Protein AF-A0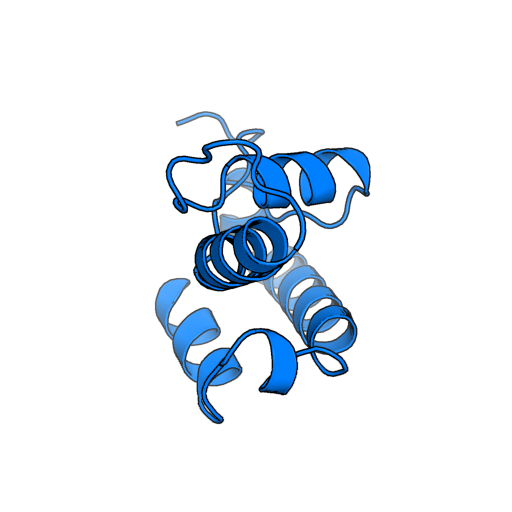A438VPY9-F1 (afdb_monomer)

Foldseek 3Di:
DDQAAFDQDPLLLLVLVLVCVVPVPPDPSSNPVVSVVCVVVVLTDGNNCLVDPVSVVVSLVVVCVVCVVCCVSSVPDPCNSVVRVVVSD

Structure (mmCIF, N/CA/C/O backbone):
data_AF-A0A438VPY9-F1
#
_entry.id   AF-A0A438VPY9-F1
#
loop_
_atom_site.group_PDB
_atom_site.id
_atom_site.type_symbol
_atom_site.label_atom_id
_atom_site.label_alt_id
_atom_site.label_comp_id
_atom_site.label_asym_id
_atom_site.label_entity_id
_atom_site.label_seq_id
_atom_site.pdbx_PDB_ins_code
_atom_site.Cartn_x
_atom_site.Cartn_y
_atom_site.Cartn_z
_atom_site.occupancy
_atom_site.B_iso_or_equiv
_atom_site.auth_seq_id
_atom_site.auth_comp_id
_atom_site.auth_asym_id
_atom_site.auth_atom_id
_atom_site.pdbx_PDB_model_num
ATOM 1 N N . ILE A 1 1 ? -6.278 -3.776 -19.084 1.00 78.94 1 ILE A N 1
ATOM 2 C CA . ILE A 1 1 ? -6.028 -2.984 -17.851 1.00 78.94 1 ILE A CA 1
ATOM 3 C C . ILE A 1 1 ? -5.185 -1.775 -18.251 1.00 78.94 1 ILE A C 1
ATOM 5 O O . ILE A 1 1 ? -4.375 -1.924 -19.153 1.00 78.94 1 ILE A O 1
ATOM 9 N N . SER A 1 2 ? -5.418 -0.591 -17.672 1.00 93.25 2 SER A N 1
ATOM 10 C CA . SER A 1 2 ? -4.627 0.615 -17.978 1.00 93.25 2 SER A CA 1
ATOM 11 C C . SER A 1 2 ? -3.272 0.560 -17.272 1.00 93.25 2 SER A C 1
ATOM 13 O O . SER A 1 2 ? -3.229 0.299 -16.073 1.00 93.25 2 SER A O 1
ATOM 15 N N . ASP A 1 3 ? -2.194 0.860 -17.990 1.00 92.69 3 ASP A N 1
ATOM 16 C CA . ASP A 1 3 ? -0.821 0.998 -17.483 1.00 92.69 3 ASP A CA 1
ATOM 17 C C . ASP A 1 3 ? -0.700 2.071 -16.384 1.00 92.69 3 ASP A C 1
ATOM 19 O O . ASP A 1 3 ? 0.076 1.952 -15.438 1.00 92.69 3 ASP A O 1
ATOM 23 N N . ARG A 1 4 ? -1.533 3.112 -16.453 1.00 92.88 4 ARG A N 1
ATOM 24 C CA . ARG A 1 4 ? -1.538 4.230 -15.495 1.00 92.88 4 ARG A CA 1
ATOM 25 C C . ARG A 1 4 ? -2.375 3.977 -14.239 1.00 92.88 4 ARG A C 1
ATOM 27 O O . ARG A 1 4 ? -2.406 4.830 -13.345 1.00 92.88 4 ARG A O 1
ATOM 34 N N . ALA A 1 5 ? -3.086 2.851 -14.164 1.00 95.00 5 ALA A N 1
ATOM 35 C CA . ALA A 1 5 ? -3.870 2.502 -12.984 1.00 95.00 5 ALA A CA 1
ATOM 36 C C . ALA A 1 5 ? -2.947 2.248 -11.783 1.00 95.00 5 ALA A C 1
ATOM 38 O O . ALA A 1 5 ? -1.917 1.599 -11.930 1.00 95.00 5 ALA A O 1
ATOM 39 N N . HIS A 1 6 ? -3.309 2.773 -10.610 1.00 95.50 6 HIS A N 1
ATOM 40 C CA . HIS A 1 6 ? -2.579 2.515 -9.366 1.00 95.50 6 HIS A CA 1
ATOM 41 C C . HIS A 1 6 ? -3.026 1.192 -8.750 1.00 95.50 6 HIS A C 1
ATOM 43 O O . HIS A 1 6 ? -4.199 0.825 -8.844 1.00 95.50 6 HIS A O 1
ATOM 49 N N . VAL A 1 7 ? -2.082 0.497 -8.125 1.00 94.19 7 VAL A N 1
ATOM 50 C CA . VAL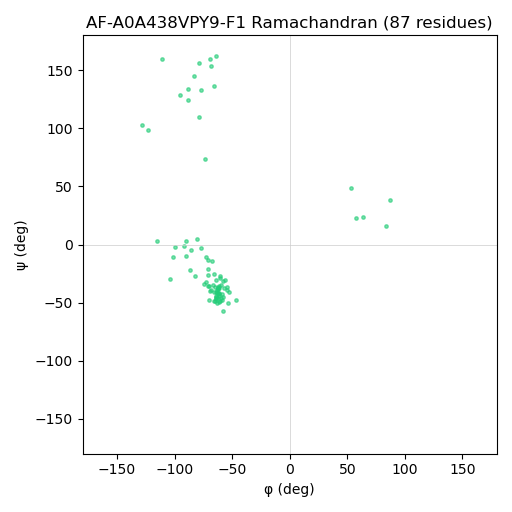 A 1 7 ? -2.291 -0.806 -7.501 1.00 94.19 7 VAL A CA 1
ATOM 51 C C . VAL A 1 7 ? -2.569 -0.613 -6.016 1.00 94.19 7 VAL A C 1
ATOM 53 O O . VAL A 1 7 ? -1.811 0.044 -5.302 1.00 94.19 7 VAL A O 1
ATOM 56 N N . ILE A 1 8 ? -3.656 -1.214 -5.534 1.00 94.44 8 ILE A N 1
ATOM 57 C CA . ILE A 1 8 ? -3.930 -1.270 -4.100 1.00 94.44 8 ILE A CA 1
ATOM 58 C C . ILE A 1 8 ? -3.065 -2.380 -3.494 1.00 94.44 8 ILE A C 1
ATOM 60 O O . ILE A 1 8 ? -3.309 -3.558 -3.722 1.00 94.44 8 ILE A O 1
ATOM 64 N N . LEU A 1 9 ? -2.060 -1.985 -2.715 1.00 92.44 9 LEU A N 1
ATOM 65 C CA . LEU A 1 9 ? -1.216 -2.869 -1.913 1.00 92.44 9 LEU A CA 1
ATOM 66 C C . LEU A 1 9 ? -1.901 -3.324 -0.604 1.00 92.44 9 LEU A C 1
ATOM 68 O O . LEU A 1 9 ? -2.740 -2.585 -0.075 1.00 92.44 9 LEU A O 1
ATOM 72 N N . PRO A 1 10 ? -1.499 -4.472 -0.017 1.00 90.81 10 PRO A N 1
ATOM 73 C CA . PRO A 1 10 ? -2.063 -4.990 1.236 1.00 90.81 10 PRO A CA 1
ATOM 74 C C . PRO A 1 10 ? -2.011 -3.997 2.406 1.00 90.81 10 PRO A C 1
ATOM 76 O O . PRO A 1 10 ? -2.961 -3.896 3.187 1.00 90.81 10 PRO A O 1
ATOM 79 N N . TYR A 1 11 ? -0.942 -3.198 2.501 1.00 92.38 11 TYR A N 1
ATOM 80 C CA . TYR A 1 11 ? -0.801 -2.214 3.575 1.00 92.38 11 TYR A CA 1
ATOM 81 C C . TYR A 1 11 ? -1.852 -1.096 3.510 1.00 92.38 11 TYR A C 1
ATOM 83 O O . TYR A 1 11 ? -2.185 -0.514 4.542 1.00 92.38 11 TYR A O 1
ATOM 91 N N . HIS A 1 12 ? -2.410 -0.793 2.331 1.00 95.25 12 HIS A N 1
ATOM 92 C CA . HIS A 1 12 ? -3.421 0.252 2.212 1.00 95.25 12 HIS A CA 1
ATOM 93 C C . HIS A 1 12 ? -4.662 -0.088 3.031 1.00 95.25 12 HIS A C 1
ATOM 95 O O . HIS A 1 12 ? -5.195 0.787 3.702 1.00 95.25 12 HIS A O 1
ATOM 101 N N . ALA A 1 13 ? -5.109 -1.347 3.014 1.00 93.31 13 ALA A N 1
ATOM 102 C CA . ALA A 1 13 ? -6.259 -1.783 3.804 1.00 93.31 13 ALA A CA 1
ATOM 103 C C . ALA A 1 13 ? -5.984 -1.653 5.311 1.00 93.31 13 ALA A C 1
ATOM 105 O O . ALA A 1 13 ? -6.831 -1.172 6.065 1.00 93.31 13 ALA A O 1
ATOM 106 N N . LYS A 1 14 ? -4.766 -2.004 5.741 1.00 93.94 14 LYS A N 1
ATOM 107 C CA . LYS A 1 14 ? -4.315 -1.846 7.129 1.00 93.94 14 LYS A CA 1
ATOM 108 C C . LYS A 1 14 ? -4.261 -0.375 7.558 1.00 93.94 14 LYS A C 1
ATOM 110 O O . LYS A 1 14 ? -4.798 -0.024 8.606 1.00 93.94 14 LYS A O 1
ATOM 115 N N . LYS A 1 15 ? -3.696 0.499 6.720 1.00 93.88 15 LYS A N 1
ATOM 116 C CA . LYS A 1 15 ? -3.641 1.953 6.941 1.00 93.88 15 LYS A CA 1
ATOM 117 C C . LYS A 1 15 ? -5.039 2.581 6.983 1.00 93.88 15 LYS A C 1
ATOM 119 O O . LYS A 1 15 ? -5.285 3.442 7.822 1.00 93.88 15 LYS A O 1
ATOM 124 N N . ASP A 1 16 ? -5.955 2.134 6.125 1.00 94.19 16 ASP A N 1
ATOM 125 C CA . ASP A 1 16 ? -7.362 2.568 6.098 1.00 94.19 16 ASP A CA 1
ATOM 126 C C . ASP A 1 16 ? -8.067 2.192 7.407 1.00 94.19 16 ASP A C 1
ATOM 128 O O . ASP A 1 16 ? -8.610 3.044 8.106 1.00 94.19 16 ASP A O 1
ATOM 132 N N . ALA A 1 17 ? -7.948 0.925 7.817 1.00 92.56 17 ALA A N 1
ATOM 133 C CA . ALA A 1 17 ? -8.501 0.443 9.078 1.00 92.56 17 ALA A CA 1
ATOM 134 C C . ALA A 1 17 ? -7.895 1.148 10.301 1.00 92.56 17 ALA A C 1
ATOM 136 O O . ALA A 1 17 ? -8.608 1.388 11.274 1.00 92.56 17 ALA A O 1
ATOM 137 N N . PHE A 1 18 ? -6.602 1.485 10.267 1.00 92.62 18 PHE A N 1
ATOM 138 C CA . PHE A 1 18 ? -5.944 2.262 11.315 1.00 92.62 18 PHE A CA 1
ATOM 139 C C . PHE A 1 18 ? -6.497 3.689 11.400 1.00 92.62 18 PHE A C 1
ATOM 141 O O . PHE A 1 18 ? -6.853 4.132 12.491 1.00 92.62 18 PHE A O 1
ATOM 148 N N . LYS A 1 19 ? -6.616 4.396 10.268 1.00 91.12 19 LYS A N 1
ATOM 149 C CA . LYS A 1 19 ? -7.170 5.759 10.224 1.00 91.12 19 LYS A CA 1
ATOM 150 C C . LYS A 1 19 ? -8.622 5.805 10.678 1.00 91.12 19 LYS A C 1
ATOM 152 O O . LYS A 1 19 ? -8.992 6.712 11.413 1.00 91.12 19 LYS A O 1
ATOM 157 N N . GLU A 1 20 ? -9.411 4.799 10.320 1.00 91.19 20 GLU A N 1
ATOM 158 C CA . GLU A 1 20 ? -10.814 4.712 10.722 1.00 91.19 20 GLU A CA 1
ATOM 159 C C . GLU A 1 20 ? -10.988 4.654 12.252 1.00 91.19 20 GLU A C 1
ATOM 161 O O . GLU A 1 20 ? -11.987 5.134 12.775 1.00 91.19 20 GLU A O 1
ATOM 166 N N . LYS A 1 21 ? -10.007 4.118 13.000 1.00 88.00 21 LYS A N 1
ATOM 167 C CA . LYS A 1 21 ? -10.067 4.083 14.475 1.00 88.00 21 LYS A CA 1
ATOM 168 C C . LYS A 1 21 ? -10.063 5.478 15.104 1.00 88.00 21 LYS A C 1
ATOM 170 O O . LYS A 1 21 ? -10.602 5.642 16.194 1.00 88.00 21 LYS A O 1
ATOM 175 N N . SER A 1 22 ? -9.417 6.453 14.465 1.00 87.94 22 SER A N 1
ATOM 176 C CA . SER A 1 22 ? -9.316 7.828 14.970 1.00 87.94 22 SER A CA 1
ATOM 177 C C . SER A 1 22 ? -10.236 8.799 14.234 1.00 87.94 22 SER A C 1
ATOM 179 O O . SER A 1 22 ? -10.703 9.770 14.826 1.00 87.94 22 SER A O 1
ATOM 181 N N . GLN A 1 23 ? -10.520 8.538 12.960 1.00 81.38 23 GLN A N 1
ATOM 182 C CA . GLN A 1 23 ? -11.380 9.343 12.106 1.00 81.38 23 GLN A CA 1
ATOM 183 C C . GLN A 1 23 ? -12.509 8.459 11.568 1.00 81.38 23 GLN A C 1
ATOM 185 O O . GLN A 1 23 ? -12.321 7.721 10.608 1.00 81.38 23 GLN A O 1
ATOM 1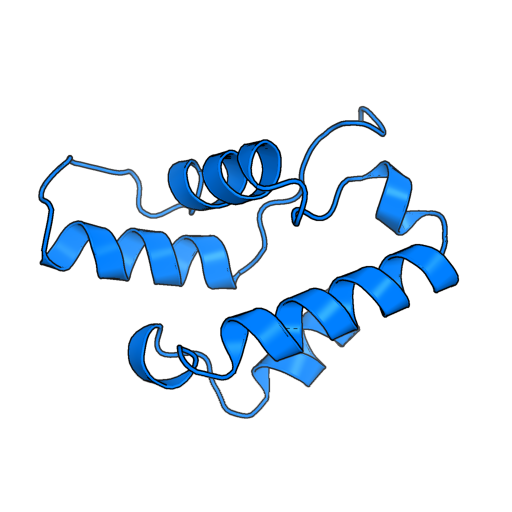90 N N . ASN A 1 24 ? -13.686 8.534 12.197 1.00 84.62 24 ASN A N 1
ATOM 191 C CA . ASN A 1 24 ? -14.885 7.777 11.811 1.00 84.62 24 ASN A CA 1
ATOM 192 C C . ASN A 1 24 ? -15.517 8.351 10.529 1.00 84.62 24 ASN A C 1
ATOM 194 O O . ASN A 1 24 ? -16.542 9.032 10.579 1.00 84.62 24 ASN A O 1
ATOM 198 N N . ILE A 1 25 ? -14.880 8.116 9.384 1.00 89.62 25 ILE A N 1
ATOM 199 C CA . ILE A 1 25 ? -15.339 8.575 8.066 1.00 89.62 25 ILE A CA 1
ATOM 200 C C . ILE A 1 25 ? -16.411 7.626 7.498 1.00 89.62 25 ILE A C 1
ATOM 202 O O . ILE A 1 25 ? -17.263 8.049 6.718 1.00 89.62 25 ILE A O 1
ATOM 206 N N . GLY A 1 26 ? -16.398 6.352 7.895 1.00 88.75 26 GLY A N 1
ATOM 207 C CA . GLY A 1 26 ? -17.245 5.289 7.359 1.00 88.75 26 GLY A CA 1
ATOM 208 C C . GLY A 1 26 ? -16.645 4.616 6.122 1.00 88.75 26 GLY A C 1
ATOM 209 O O . GLY A 1 26 ? -17.367 4.313 5.172 1.00 88.75 26 GLY A O 1
ATOM 210 N N . THR A 1 27 ? -15.325 4.408 6.086 1.00 89.75 27 THR A N 1
ATOM 211 C CA . THR A 1 27 ? -14.662 3.780 4.931 1.00 89.75 27 THR A CA 1
ATOM 212 C C . THR A 1 27 ? -15.008 2.294 4.780 1.00 89.75 27 THR A C 1
ATOM 214 O O . THR A 1 27 ? -15.397 1.597 5.719 1.00 89.75 27 THR A O 1
ATOM 217 N N . THR A 1 28 ? -14.806 1.764 3.568 1.00 89.31 28 THR A N 1
ATOM 218 C CA . THR A 1 28 ? -14.960 0.322 3.289 1.00 89.31 28 THR A CA 1
ATOM 219 C C . THR A 1 28 ? -13.784 -0.520 3.792 1.00 89.31 28 THR A C 1
ATOM 221 O O . THR A 1 28 ? -13.823 -1.742 3.653 1.00 89.31 28 THR A O 1
ATOM 224 N N . LYS A 1 29 ? -12.741 0.114 4.355 1.00 89.44 29 LYS A N 1
ATOM 225 C CA . LYS A 1 29 ? -11.502 -0.519 4.847 1.00 89.44 29 LYS A CA 1
ATOM 226 C C . LYS A 1 29 ? -10.747 -1.323 3.786 1.00 89.44 29 LYS A C 1
ATOM 228 O O . LYS A 1 29 ? -9.975 -2.225 4.100 1.00 89.44 29 LYS A O 1
ATOM 233 N N . LYS A 1 30 ? -10.978 -1.006 2.509 1.00 92.81 30 LYS A N 1
ATOM 234 C CA . LYS A 1 30 ? -10.333 -1.656 1.359 1.00 92.81 30 LYS A CA 1
ATOM 235 C C . LYS A 1 30 ? -9.060 -0.943 0.907 1.00 92.81 30 LYS A C 1
ATOM 237 O O . LYS A 1 30 ? -8.440 -1.390 -0.050 1.00 92.81 30 LYS A O 1
ATOM 242 N N . GLY A 1 31 ? -8.674 0.166 1.542 1.00 93.00 31 GLY A N 1
ATOM 243 C CA . GLY A 1 31 ? -7.444 0.872 1.183 1.00 93.00 31 GLY A CA 1
ATOM 244 C C . GLY A 1 31 ? -7.580 1.843 0.010 1.00 93.00 31 GLY A C 1
ATOM 245 O O . GLY A 1 31 ? -6.573 2.282 -0.537 1.00 93.00 31 GLY A O 1
ATOM 246 N N . ILE A 1 32 ? -8.807 2.210 -0.375 1.00 94.69 32 ILE A N 1
ATOM 247 C CA . ILE A 1 32 ? -9.054 3.119 -1.507 1.00 94.69 32 ILE A CA 1
ATOM 248 C C . ILE A 1 32 ? -8.485 4.511 -1.211 1.00 94.69 32 ILE A C 1
ATOM 250 O O . ILE A 1 32 ? -7.757 5.060 -2.034 1.00 94.69 32 ILE A O 1
ATOM 254 N N . GLY A 1 33 ? -8.778 5.063 -0.029 1.00 93.62 33 GLY A N 1
ATOM 255 C CA . GLY A 1 33 ? -8.256 6.363 0.400 1.00 93.62 33 GLY A CA 1
ATOM 256 C C . GLY A 1 33 ? -6.726 6.387 0.410 1.00 93.62 33 GLY A C 1
ATOM 257 O O . GLY A 1 33 ? -6.141 7.172 -0.337 1.00 93.62 33 GLY A O 1
ATOM 258 N N . PRO A 1 34 ? -6.065 5.478 1.152 1.00 94.75 34 PRO A N 1
ATOM 259 C CA . PRO A 1 34 ? -4.608 5.377 1.159 1.00 94.75 34 PRO A CA 1
ATOM 260 C C . PRO A 1 34 ? -3.975 5.199 -0.228 1.00 94.75 34 PRO A C 1
ATOM 262 O O . PRO A 1 34 ? -2.974 5.843 -0.515 1.00 94.75 34 PRO A O 1
ATOM 265 N N . CYS A 1 35 ? -4.582 4.417 -1.126 1.00 96.25 35 CYS A N 1
ATOM 266 C CA . CYS A 1 35 ? -4.077 4.276 -2.494 1.00 96.25 35 CYS A CA 1
ATOM 267 C C . CYS A 1 35 ? -4.147 5.593 -3.290 1.00 96.25 35 CYS A C 1
ATOM 269 O O . CYS A 1 35 ? -3.259 5.890 -4.095 1.00 96.25 35 CYS A O 1
ATOM 271 N N . TYR A 1 36 ? -5.190 6.402 -3.083 1.00 95.69 36 TYR A N 1
ATOM 272 C CA . TYR A 1 36 ? -5.277 7.732 -3.688 1.00 95.69 36 TYR A CA 1
ATOM 273 C C . TYR A 1 36 ? -4.321 8.739 -3.038 1.00 95.69 36 TYR A C 1
ATOM 275 O O . TYR A 1 36 ? -3.805 9.604 -3.746 1.00 95.69 36 TYR A O 1
ATOM 283 N N . GLU A 1 37 ? -4.042 8.623 -1.737 1.00 94.44 37 GLU A N 1
ATOM 284 C CA . GLU A 1 37 ? -3.003 9.422 -1.073 1.00 94.44 37 GLU A CA 1
ATOM 285 C C . GLU A 1 37 ? -1.641 9.189 -1.727 1.00 94.44 37 GLU A C 1
ATOM 287 O O . GLU A 1 37 ? -0.978 10.150 -2.105 1.00 94.44 37 GLU A O 1
ATOM 292 N N . ASP A 1 38 ? -1.272 7.930 -1.956 1.00 94.44 38 ASP A N 1
ATOM 293 C CA . ASP A 1 38 ? -0.019 7.554 -2.614 1.00 94.44 38 ASP A CA 1
ATOM 294 C C . ASP A 1 38 ? 0.076 8.067 -4.051 1.00 94.44 38 ASP A C 1
ATOM 296 O O . ASP A 1 38 ? 1.135 8.512 -4.504 1.00 94.44 38 ASP A O 1
ATOM 300 N N . LYS A 1 39 ? -1.050 8.057 -4.774 1.00 94.44 39 LYS A N 1
ATOM 301 C CA . LYS A 1 39 ? -1.144 8.672 -6.102 1.00 94.44 39 LYS A CA 1
ATOM 302 C C . LYS A 1 39 ? -0.834 10.168 -6.042 1.00 94.44 39 LYS A C 1
ATOM 304 O O . LYS A 1 39 ? -0.088 10.665 -6.884 1.00 94.44 39 LYS A O 1
ATOM 309 N N . MET A 1 40 ? -1.402 10.887 -5.072 1.00 96.00 40 MET A N 1
ATOM 310 C CA . MET A 1 40 ? -1.169 12.328 -4.907 1.00 96.00 40 MET A CA 1
ATOM 311 C C . MET A 1 40 ? 0.250 12.628 -4.412 1.00 96.00 40 MET A C 1
ATOM 313 O O . MET A 1 40 ? 0.868 13.591 -4.862 1.00 96.00 40 MET A O 1
ATOM 317 N N . ALA A 1 41 ? 0.797 11.771 -3.550 1.00 93.44 41 ALA A N 1
ATOM 318 C CA . ALA A 1 41 ? 2.173 11.843 -3.071 1.00 93.44 41 ALA A CA 1
ATOM 319 C C . ALA A 1 41 ? 3.207 11.466 -4.148 1.00 93.44 41 ALA A C 1
ATOM 321 O O . ALA A 1 41 ? 4.388 11.776 -3.994 1.00 93.44 41 ALA A O 1
ATOM 322 N N . ARG A 1 42 ? 2.763 10.866 -5.264 1.00 91.88 42 ARG A N 1
ATOM 323 C CA . ARG A 1 42 ? 3.601 10.333 -6.355 1.00 91.88 42 ARG A CA 1
ATOM 324 C C . ARG A 1 42 ? 4.506 9.175 -5.909 1.00 91.88 42 ARG A C 1
ATOM 326 O O . ARG A 1 42 ? 5.515 8.911 -6.555 1.00 91.88 42 ARG A O 1
ATOM 333 N N . SER A 1 43 ? 4.132 8.478 -4.836 1.00 90.81 43 SER A N 1
ATOM 334 C CA . SER A 1 43 ? 4.841 7.313 -4.287 1.00 90.81 43 SER A CA 1
ATOM 335 C C . SER A 1 43 ? 4.192 5.975 -4.654 1.00 90.81 43 SER A C 1
ATOM 337 O O . SER A 1 43 ? 4.796 4.930 -4.443 1.00 90.81 43 SER A O 1
ATOM 339 N N . GLY A 1 44 ? 2.979 5.985 -5.215 1.00 92.62 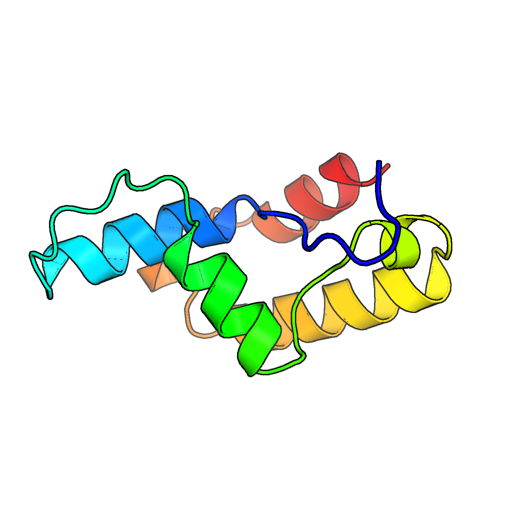44 GLY A N 1
ATOM 340 C CA . GLY A 1 44 ? 2.247 4.758 -5.530 1.00 92.62 44 GLY A CA 1
ATOM 341 C C . GLY A 1 44 ? 2.858 3.912 -6.656 1.00 92.62 44 GLY A C 1
ATOM 342 O O . GLY A 1 44 ? 3.514 4.414 -7.580 1.00 92.62 44 GLY A O 1
ATOM 343 N N . ILE A 1 45 ? 2.574 2.610 -6.597 1.00 94.19 45 ILE A N 1
ATOM 344 C CA . ILE A 1 45 ? 2.897 1.631 -7.642 1.00 94.19 45 ILE A CA 1
ATOM 345 C C . ILE A 1 45 ? 1.748 1.586 -8.654 1.00 94.19 45 ILE A C 1
ATOM 347 O O . ILE A 1 45 ? 0.571 1.549 -8.284 1.00 94.19 45 ILE A O 1
ATOM 351 N N . ARG A 1 46 ? 2.081 1.615 -9.944 1.00 94.94 46 ARG A N 1
ATOM 352 C CA . ARG A 1 46 ? 1.136 1.550 -11.063 1.00 94.94 46 ARG A CA 1
ATOM 353 C C . ARG A 1 46 ? 1.280 0.234 -11.809 1.00 94.94 46 ARG A C 1
ATOM 355 O O . ARG A 1 46 ? 2.335 -0.383 -11.781 1.00 94.94 46 ARG A O 1
ATOM 362 N N . MET A 1 47 ? 0.244 -0.143 -12.552 1.00 94.56 47 MET A N 1
ATOM 363 C CA . MET A 1 47 ? 0.243 -1.349 -13.385 1.00 94.56 47 MET A CA 1
ATOM 364 C C . MET A 1 47 ? 1.386 -1.376 -14.404 1.00 94.56 47 MET A C 1
ATOM 366 O O . MET A 1 47 ? 1.943 -2.434 -14.652 1.00 94.56 47 MET A O 1
ATOM 370 N N . GLY A 1 48 ? 1.745 -0.231 -14.986 1.00 93.25 48 GLY A N 1
ATOM 371 C CA . GLY A 1 48 ? 2.867 -0.132 -15.918 1.00 93.25 48 GLY A CA 1
ATOM 372 C C . GLY A 1 48 ? 4.226 -0.287 -15.240 1.00 93.25 48 GLY A C 1
ATOM 373 O O . GLY A 1 48 ? 5.157 -0.755 -15.881 1.00 93.25 48 GLY A O 1
ATOM 374 N N . ASP A 1 49 ? 4.330 0.039 -13.947 1.00 92.81 49 ASP A N 1
ATOM 375 C CA . ASP A 1 49 ? 5.569 -0.167 -13.192 1.00 92.81 49 ASP A CA 1
ATOM 376 C C . ASP A 1 49 ? 5.815 -1.671 -12.945 1.00 92.81 49 ASP A C 1
ATOM 378 O O . ASP A 1 49 ? 6.950 -2.067 -12.744 1.00 92.81 49 ASP A O 1
ATOM 382 N N . LEU A 1 50 ? 4.776 -2.519 -13.022 1.00 91.12 50 LEU A N 1
ATOM 383 C CA . LEU A 1 50 ? 4.896 -3.983 -12.912 1.00 91.12 50 LEU A CA 1
ATOM 384 C C . LEU A 1 50 ? 5.521 -4.644 -14.149 1.00 91.12 50 LEU A C 1
ATOM 386 O O . LEU A 1 50 ? 5.787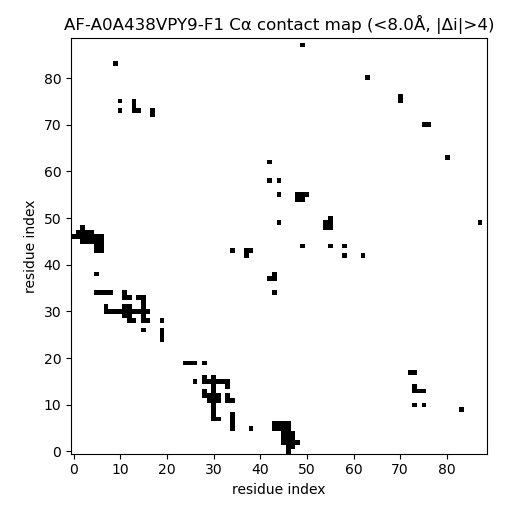 -5.838 -14.129 1.00 91.12 50 LEU A O 1
ATOM 390 N N . LEU A 1 51 ? 5.674 -3.905 -15.250 1.00 91.06 51 LEU A N 1
ATOM 391 C CA . LEU A 1 51 ? 6.242 -4.426 -16.497 1.00 91.06 51 LEU A CA 1
ATOM 392 C C . LEU A 1 51 ? 7.766 -4.259 -16.564 1.00 91.06 51 LEU A C 1
ATOM 394 O O . LEU A 1 51 ? 8.389 -4.782 -17.485 1.00 91.06 51 LEU A O 1
ATOM 398 N N . ASP A 1 52 ? 8.347 -3.504 -15.629 1.00 93.25 52 ASP A N 1
ATOM 399 C CA . ASP A 1 52 ? 9.777 -3.232 -15.545 1.00 93.25 52 ASP A CA 1
ATOM 400 C C . ASP A 1 52 ? 10.264 -3.548 -14.130 1.00 93.25 52 ASP A C 1
ATOM 402 O O . ASP A 1 52 ? 10.064 -2.769 -13.194 1.00 93.25 52 ASP A O 1
ATOM 406 N N . ASP A 1 53 ? 10.927 -4.695 -13.990 1.00 92.19 53 ASP A N 1
ATOM 407 C CA . ASP A 1 53 ? 11.447 -5.187 -12.714 1.00 92.19 53 ASP A CA 1
ATOM 408 C C . ASP A 1 53 ? 12.393 -4.187 -12.037 1.00 92.19 53 ASP A C 1
ATOM 410 O O . ASP A 1 53 ? 12.439 -4.115 -10.810 1.00 92.19 53 ASP A O 1
ATOM 414 N N . THR A 1 54 ? 13.123 -3.378 -12.814 1.00 93.94 54 THR A N 1
ATOM 415 C CA . THR A 1 54 ? 14.059 -2.387 -12.265 1.00 93.94 54 THR A CA 1
ATOM 416 C C . THR A 1 54 ? 13.289 -1.259 -11.588 1.00 93.94 54 THR A C 1
ATOM 418 O O . THR A 1 54 ? 13.562 -0.915 -10.438 1.00 93.94 54 THR A O 1
ATOM 421 N N . ILE A 1 55 ? 12.274 -0.722 -12.272 1.00 92.94 55 ILE A N 1
ATOM 422 C CA . ILE A 1 55 ? 11.412 0.339 -11.729 1.00 92.94 55 ILE A CA 1
ATOM 423 C C . ILE A 1 55 ? 10.599 -0.185 -10.543 1.00 92.94 55 ILE A C 1
ATOM 425 O O . ILE A 1 55 ? 10.427 0.520 -9.542 1.00 92.94 55 ILE A O 1
ATOM 429 N N . LEU A 1 56 ? 10.085 -1.412 -10.642 1.00 92.69 56 LEU A N 1
ATOM 430 C CA . LEU A 1 56 ? 9.326 -2.041 -9.570 1.00 92.69 56 LEU A CA 1
ATOM 431 C C . LEU A 1 56 ? 10.175 -2.189 -8.306 1.00 92.69 56 LEU A C 1
ATOM 433 O O . LEU A 1 56 ? 9.733 -1.792 -7.228 1.00 92.69 56 LEU A O 1
ATOM 437 N N . GLU A 1 57 ? 11.394 -2.706 -8.439 1.00 93.31 57 GLU A N 1
ATOM 438 C CA . GLU A 1 57 ? 12.323 -2.902 -7.329 1.00 93.31 57 GLU A CA 1
ATOM 439 C C . GLU A 1 57 ? 12.693 -1.570 -6.662 1.00 93.31 57 GLU A C 1
ATOM 441 O O . GLU A 1 57 ? 12.655 -1.450 -5.435 1.00 93.31 57 GLU A O 1
ATOM 446 N N . GLU A 1 58 ? 12.978 -0.527 -7.447 1.00 94.19 58 GLU A N 1
ATOM 447 C CA . GLU A 1 58 ? 13.228 0.821 -6.922 1.00 94.19 58 GLU A CA 1
ATOM 448 C C . GLU A 1 58 ? 12.041 1.347 -6.102 1.00 94.19 58 GLU A C 1
ATO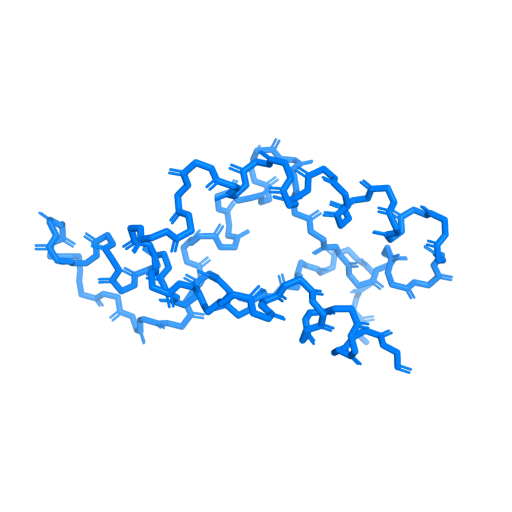M 450 O O . GLU A 1 58 ? 12.216 1.870 -4.994 1.00 94.19 58 GLU A O 1
ATOM 455 N N . LYS A 1 59 ? 10.817 1.177 -6.613 1.00 93.12 59 LYS A N 1
ATOM 456 C CA . LYS A 1 59 ? 9.598 1.614 -5.923 1.00 93.12 59 LYS A CA 1
ATOM 457 C C . LYS A 1 59 ? 9.297 0.801 -4.673 1.00 93.12 59 LYS A C 1
ATOM 459 O O . LYS A 1 59 ? 8.889 1.389 -3.673 1.00 93.12 59 LYS A O 1
ATOM 464 N N . LEU A 1 60 ? 9.500 -0.513 -4.705 1.00 92.94 60 LEU A N 1
ATOM 465 C CA . LEU A 1 60 ? 9.327 -1.378 -3.539 1.00 92.94 60 LEU A CA 1
ATOM 466 C C . LEU A 1 60 ? 10.306 -0.992 -2.430 1.00 92.94 60 LEU A C 1
ATOM 468 O O . LEU A 1 60 ? 9.887 -0.796 -1.293 1.00 92.94 60 LEU A O 1
ATOM 472 N N . ASN A 1 61 ? 11.578 -0.771 -2.760 1.00 93.50 61 ASN A N 1
ATOM 473 C CA . ASN A 1 61 ? 12.577 -0.325 -1.788 1.00 93.50 61 ASN A CA 1
ATOM 474 C C . ASN A 1 61 ? 12.225 1.043 -1.180 1.00 93.50 61 ASN A C 1
ATOM 476 O O . ASN A 1 61 ? 12.331 1.241 0.035 1.00 93.50 61 ASN A O 1
ATOM 480 N N . ALA A 1 62 ? 11.751 1.985 -2.002 1.00 93.19 62 ALA A N 1
ATOM 481 C CA . ALA A 1 62 ? 11.267 3.274 -1.515 1.00 93.19 62 ALA A CA 1
ATOM 482 C C . ALA A 1 62 ? 10.037 3.122 -0.600 1.00 93.19 62 ALA A C 1
ATOM 484 O O . ALA A 1 62 ? 9.963 3.773 0.446 1.00 93.19 62 ALA A O 1
ATOM 485 N N . HIS A 1 63 ? 9.105 2.236 -0.962 1.00 92.62 63 HIS A N 1
ATOM 486 C CA . HIS A 1 63 ? 7.923 1.902 -0.167 1.00 92.62 63 HIS A CA 1
ATOM 487 C C . HIS A 1 63 ? 8.300 1.305 1.192 1.00 92.62 63 HIS A C 1
ATOM 489 O O . HIS A 1 63 ? 7.827 1.791 2.218 1.00 92.62 63 HIS A O 1
ATOM 495 N N . PHE A 1 64 ? 9.189 0.308 1.231 1.00 91.88 64 PHE A N 1
ATOM 496 C CA . PHE A 1 64 ? 9.616 -0.320 2.485 1.00 91.88 64 PHE A CA 1
ATOM 497 C C . PHE A 1 64 ? 10.297 0.679 3.417 1.00 91.88 64 PHE A C 1
ATOM 499 O O . PHE A 1 64 ? 9.956 0.761 4.594 1.00 91.88 64 PHE A O 1
ATOM 506 N N . LYS A 1 65 ? 11.159 1.545 2.879 1.00 92.44 65 LYS A N 1
ATOM 507 C CA . LYS A 1 65 ? 11.777 2.616 3.665 1.00 92.44 65 LYS A CA 1
ATOM 508 C C . LYS A 1 65 ? 10.750 3.593 4.249 1.00 92.44 65 LYS A C 1
ATOM 510 O O . LYS A 1 65 ? 10.931 4.075 5.365 1.00 92.44 65 LYS A O 1
ATOM 515 N N . ALA A 1 66 ? 9.693 3.909 3.501 1.00 91.25 66 ALA A N 1
ATOM 516 C CA . ALA A 1 66 ? 8.642 4.816 3.953 1.00 91.25 66 ALA A CA 1
ATOM 517 C C . ALA A 1 66 ? 7.714 4.175 4.998 1.00 91.25 66 ALA A C 1
ATOM 519 O O . ALA A 1 66 ? 7.230 4.871 5.890 1.00 91.25 66 ALA A O 1
ATOM 520 N N . ILE A 1 67 ? 7.463 2.866 4.888 1.00 91.50 67 ILE A N 1
ATOM 521 C CA . ILE A 1 67 ? 6.543 2.142 5.769 1.00 91.50 67 ILE A CA 1
ATOM 522 C C . ILE A 1 67 ? 7.207 1.637 7.052 1.00 91.50 67 ILE A C 1
ATOM 524 O O . ILE A 1 67 ? 6.496 1.424 8.030 1.00 91.50 67 ILE A O 1
ATOM 528 N N . GLU A 1 68 ? 8.536 1.483 7.074 1.00 90.19 68 GLU A N 1
ATOM 529 C CA . GLU A 1 68 ? 9.300 0.961 8.218 1.00 90.19 68 GLU A CA 1
ATOM 530 C C . GLU A 1 68 ? 8.898 1.589 9.565 1.00 90.19 68 GLU A C 1
ATOM 532 O O . GLU A 1 68 ? 8.576 0.841 10.487 1.00 90.19 68 GLU A O 1
ATOM 537 N N . PRO A 1 69 ? 8.780 2.930 9.694 1.00 91.75 69 PRO A N 1
ATOM 538 C CA . PRO A 1 69 ? 8.414 3.561 10.965 1.00 91.75 69 PRO A CA 1
ATOM 539 C C . PRO A 1 69 ? 6.973 3.273 11.414 1.00 91.75 69 PRO A C 1
ATOM 541 O O . PRO A 1 69 ? 6.609 3.570 12.549 1.00 91.75 69 PRO A O 1
ATOM 544 N N . PHE A 1 70 ? 6.133 2.751 10.518 1.00 91.31 70 PHE A N 1
ATOM 545 C CA . PHE A 1 70 ? 4.705 2.529 10.733 1.00 91.31 70 PHE A CA 1
ATOM 546 C C . PHE A 1 70 ? 4.311 1.047 10.707 1.00 91.31 70 PHE A C 1
ATOM 548 O O . PHE A 1 70 ? 3.121 0.750 10.833 1.00 91.31 70 PHE A O 1
ATOM 555 N N . LYS A 1 71 ? 5.269 0.117 10.562 1.00 89.25 71 LYS A N 1
ATOM 556 C CA . LYS A 1 71 ? 4.999 -1.330 10.488 1.00 89.25 71 LYS A CA 1
ATOM 557 C C . LYS A 1 71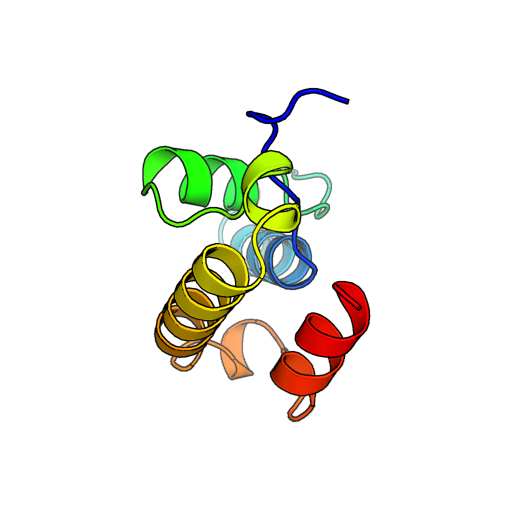 ? 4.168 -1.832 11.668 1.00 89.25 71 LYS A C 1
ATOM 559 O O . LYS A 1 71 ? 3.120 -2.436 11.455 1.00 89.25 71 LYS A O 1
ATOM 564 N N . GLU A 1 72 ? 4.579 -1.500 12.891 1.00 88.75 72 GLU A N 1
ATOM 565 C CA . GLU A 1 72 ? 3.856 -1.880 14.112 1.00 88.75 72 GLU A CA 1
ATOM 566 C C . GLU A 1 72 ? 2.469 -1.228 14.181 1.00 88.75 72 GLU A C 1
ATOM 568 O O . GLU A 1 72 ? 1.472 -1.887 14.469 1.00 88.75 72 GLU A O 1
ATOM 573 N N . ALA A 1 73 ? 2.378 0.067 13.858 1.00 90.06 73 ALA A N 1
ATOM 574 C CA . ALA A 1 73 ? 1.123 0.817 13.923 1.00 90.06 73 ALA A CA 1
ATOM 575 C C . ALA A 1 73 ? 0.060 0.267 12.959 1.00 90.06 73 ALA A C 1
ATOM 577 O O . ALA A 1 73 ? -1.134 0.261 13.273 1.00 90.06 73 ALA A O 1
ATOM 578 N N . TYR A 1 74 ? 0.489 -0.192 11.783 1.00 90.56 74 TYR A N 1
ATOM 579 C CA . TYR A 1 74 ? -0.381 -0.783 10.772 1.00 90.56 74 TYR A CA 1
ATOM 580 C C . TYR A 1 74 ? -0.543 -2.296 10.923 1.00 90.56 74 TYR A C 1
ATOM 582 O O . TYR A 1 74 ? -1.256 -2.884 10.112 1.00 90.56 74 TYR A O 1
ATOM 590 N N . ASP A 1 75 ? 0.041 -2.921 11.951 1.00 89.00 75 ASP A N 1
ATOM 591 C CA . ASP A 1 75 ? -0.046 -4.370 12.161 1.00 89.00 75 ASP A CA 1
ATOM 592 C C . ASP A 1 75 ? 0.390 -5.137 10.892 1.00 89.00 75 ASP A C 1
ATOM 594 O O . ASP A 1 75 ? -0.329 -5.982 10.342 1.00 89.00 75 ASP A O 1
ATOM 598 N N . LEU A 1 76 ? 1.551 -4.732 10.362 1.00 87.50 76 LEU A N 1
ATOM 599 C CA . LEU A 1 76 ? 2.250 -5.416 9.277 1.00 87.50 76 LEU A CA 1
ATOM 600 C C . LEU A 1 76 ? 3.179 -6.463 9.899 1.00 87.50 76 LEU A C 1
ATOM 602 O O . LEU A 1 76 ? 3.993 -6.128 10.755 1.00 87.50 76 LEU A O 1
ATOM 606 N N . GLY A 1 77 ? 3.038 -7.724 9.483 1.00 85.19 77 GLY A N 1
ATOM 607 C CA . GLY A 1 77 ? 3.868 -8.824 9.983 1.00 85.19 77 GLY A CA 1
ATOM 608 C C . GLY A 1 77 ? 5.349 -8.656 9.631 1.00 85.19 77 GLY A C 1
ATOM 609 O O . GLY A 1 77 ? 5.693 -7.908 8.713 1.00 85.19 77 GLY A O 1
ATOM 610 N N . GLU A 1 78 ? 6.225 -9.377 10.335 1.00 82.75 78 GLU A N 1
ATOM 611 C CA . GLU A 1 78 ? 7.678 -9.320 10.091 1.00 82.75 78 GLU A CA 1
ATOM 612 C C . GLU A 1 78 ? 8.044 -9.731 8.657 1.00 82.75 78 GLU A C 1
ATOM 614 O O . GLU A 1 78 ? 8.910 -9.118 8.035 1.00 82.75 78 GLU A O 1
ATOM 619 N N . ASP A 1 79 ? 7.300 -10.682 8.089 1.00 87.75 79 ASP A N 1
ATOM 620 C CA . ASP A 1 79 ? 7.488 -11.183 6.725 1.00 87.75 79 ASP A CA 1
ATOM 621 C C . ASP A 1 79 ? 6.865 -10.292 5.631 1.00 87.75 79 ASP A C 1
ATOM 623 O O . ASP A 1 79 ? 6.939 -10.629 4.451 1.00 87.75 79 ASP A O 1
ATOM 627 N N . TYR A 1 80 ? 6.299 -9.123 5.970 1.00 88.50 80 TYR A N 1
ATOM 628 C CA . TYR A 1 80 ? 5.563 -8.271 5.020 1.00 88.50 80 TYR A CA 1
ATOM 629 C C . TYR A 1 80 ? 6.346 -7.941 3.741 1.00 88.50 80 TYR A C 1
ATOM 631 O O . TYR A 1 80 ? 5.778 -7.914 2.649 1.00 88.50 80 TYR A O 1
ATOM 639 N N . GLU A 1 81 ? 7.647 -7.664 3.860 1.00 88.69 81 GLU A N 1
ATOM 640 C CA . GLU A 1 81 ? 8.478 -7.383 2.688 1.00 88.69 81 GLU A CA 1
ATOM 641 C C . GLU A 1 81 ? 8.582 -8.598 1.764 1.00 88.69 81 GLU A C 1
ATOM 643 O O . GLU A 1 81 ? 8.422 -8.470 0.547 1.00 88.69 81 GLU A O 1
ATOM 648 N N . LYS A 1 82 ? 8.811 -9.777 2.341 1.00 88.25 82 LYS A N 1
ATOM 649 C 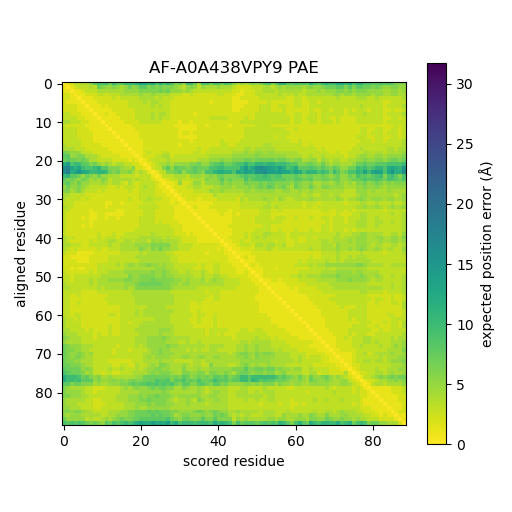CA . LYS A 1 82 ? 8.903 -11.026 1.594 1.00 88.25 82 LYS A CA 1
ATOM 650 C C . LYS A 1 82 ? 7.569 -11.350 0.923 1.00 88.25 82 LYS A C 1
ATOM 652 O O . LYS A 1 82 ? 7.558 -11.602 -0.280 1.00 88.25 82 LYS A O 1
ATOM 657 N N . ASP A 1 83 ? 6.466 -11.250 1.661 1.00 89.19 83 ASP A N 1
ATOM 658 C CA . ASP A 1 83 ? 5.114 -11.505 1.157 1.00 89.19 83 ASP A CA 1
ATOM 659 C C . ASP A 1 83 ? 4.770 -10.586 -0.019 1.00 89.19 83 ASP A C 1
ATOM 661 O O . ASP A 1 83 ? 4.216 -11.020 -1.028 1.00 89.19 83 ASP A O 1
ATOM 665 N N . LEU A 1 84 ? 5.124 -9.300 0.081 1.00 89.62 84 LEU A N 1
ATOM 666 C CA . LEU A 1 84 ? 4.846 -8.336 -0.978 1.00 89.62 84 LEU A CA 1
ATOM 667 C C . LEU A 1 84 ? 5.708 -8.580 -2.221 1.00 89.62 84 LEU A C 1
ATOM 669 O O . LEU A 1 84 ? 5.236 -8.395 -3.339 1.00 89.62 84 LEU A O 1
ATOM 673 N N . ARG A 1 85 ? 6.964 -9.001 -2.046 1.00 88.81 85 ARG A N 1
ATOM 674 C CA . ARG A 1 85 ? 7.841 -9.375 -3.163 1.00 88.81 85 ARG A CA 1
ATOM 675 C C . ARG A 1 85 ? 7.358 -10.650 -3.853 1.00 88.81 85 ARG A C 1
ATOM 677 O O . ARG A 1 85 ? 7.409 -10.719 -5.075 1.00 88.81 85 ARG A O 1
ATOM 684 N N . GLU A 1 86 ? 6.877 -11.637 -3.099 1.00 88.12 86 GLU A N 1
ATOM 685 C CA . GLU A 1 86 ? 6.250 -12.841 -3.659 1.00 88.12 86 GLU A CA 1
ATOM 686 C C . GLU A 1 86 ? 4.931 -12.524 -4.370 1.00 88.12 86 GLU A C 1
ATOM 688 O O . GLU A 1 86 ? 4.657 -13.106 -5.410 1.00 88.12 86 GLU A O 1
ATOM 693 N N . TYR A 1 87 ? 4.157 -11.553 -3.879 1.00 86.00 87 TYR A N 1
ATOM 694 C CA . TYR A 1 87 ? 2.916 -11.109 -4.521 1.00 86.00 87 TYR A CA 1
ATOM 695 C C . TYR A 1 87 ? 3.116 -10.549 -5.941 1.00 86.00 87 TYR A C 1
ATOM 697 O O . TYR A 1 87 ? 2.190 -10.587 -6.751 1.00 86.00 87 TYR A O 1
ATOM 705 N N . PHE A 1 88 ? 4.300 -10.005 -6.241 1.00 84.69 88 PHE A N 1
ATOM 706 C CA . PHE A 1 88 ? 4.627 -9.436 -7.551 1.00 84.69 88 PHE A CA 1
ATOM 707 C C . PHE A 1 88 ? 5.435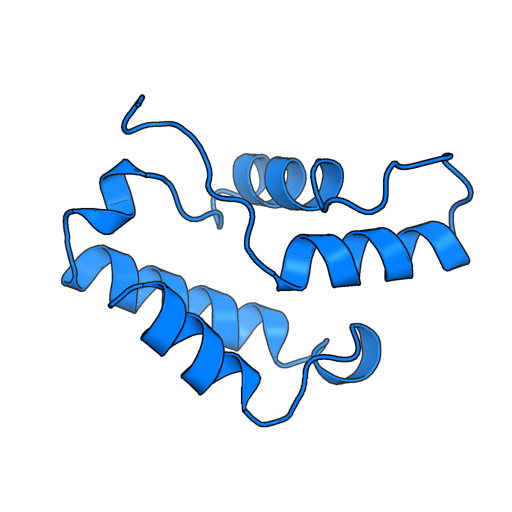 -10.362 -8.470 1.00 84.69 88 PHE A C 1
ATOM 709 O O . PHE A 1 88 ? 5.711 -9.968 -9.602 1.00 84.69 88 PHE A O 1
ATOM 716 N N . LYS A 1 89 ? 5.801 -11.560 -8.006 1.00 75.75 89 LYS A N 1
ATOM 717 C CA . LYS A 1 89 ? 6.420 -12.607 -8.831 1.00 75.75 89 LYS A CA 1
ATOM 718 C C . LYS A 1 89 ? 5.366 -13.494 -9.485 1.00 75.75 89 LYS A C 1
ATOM 720 O O . LYS A 1 89 ? 5.653 -13.980 -10.600 1.00 75.75 89 LYS A O 1
#

Secondary structure (DSSP, 8-state):
--TTPBP--HHHHHHHHHHHHHS-----SSSHHHHHHHHHHT---BGGGGG-HHHHHHHHHHHHHHHGGGTTTTT--TTHHHHHHHHT-

Nearest PDB structures (foldseek):
  7pvo-assembly1_A  TM=9.914E-01  e=4.625E-11  Helicobacter pylori 26695
  8qwa-assembly1_A-2  TM=9.891E-01  e=9.976E-11  Helicobacter pylori 26695
  4m9d-assembly1_A  TM=8.406E-01  e=4.207E-05  Bacillus anthracis str. 'Ames Ancestor'
  3r7t-assembly1_A  TM=7.978E-01  e=1.853E-03  Campylobacter jejuni subsp. jejuni NCTC 11168 = ATCC 700819
  6jrq-assembly1_B  TM=8.034E-01  e=1.746E-03  Thermus thermophilus HB8

Mean predicted aligned error: 3.5 Å

pLDDT: mean 91.2, std 3.64, range [75.75, 96.25]

Radius of gyration: 13.1 Å; Cα contacts (8 Å, |Δi|>4): 85; chains: 1; bounding box: 31×25×33 Å

InterPro domains:
  IPR001114 Adenylosuccinate synthetase [MF_00011] (1-89)
  IPR001114 Adenylosuccinate synthetase [PF00709] (1-87)
  IPR001114 Adenylosuccinate synthetase [PTHR11846] (1-87)
  IPR001114 Adenylosuccinate synthetase [SM00788] (1-88)
  IPR027417 P-loop containing nucleoside triphosphate hydrolase [SSF52540] (1-80)
  IPR033128 Adenylosuccinate synthase, active site [PS00513] (31-42)
  IPR042110 Adenylosuccinate synthetase, domain 2 [G3DSA:1.10.300.10] (3-89)

Sequence (89 aa):
ISDRAHVILPYHAKKDAFKEKSQNIGTTKKGIGPCYEDKMARSGIRMGDLLDDTILEEKLNAHFKAIEPFKEAYDLGEDYEKDLREYFK

Solvent-accessible surface area (backbone atoms only — not comparable to full-atom values): 5206 Å² total; per-residue (Å²): 134,63,49,83,40,73,55,78,53,78,63,24,22,34,47,32,49,49,48,41,76,81,48,84,80,77,75,89,46,72,9,64,67,49,41,50,49,26,54,75,70,69,70,53,56,30,52,47,39,73,76,36,69,69,61,36,52,55,47,50,54,53,47,50,68,67,42,58,91,41,30,76,79,38,69,50,59,93,58,46,67,58,54,54,54,56,74,75,108

Organism: Helicobacter pylori (NCBI:txid210)